Protein AF-A0A0L8IF72-F1 (afdb_monomer_lite)

Sequence (85 aa):
RCAGCTQQPYANKVCHISLSRPLLELRPLEDLLETLLHEMIHAYLWVTDNHEQLEHGPKFHAEMKRIEKESGMKLEVFHEFYSEY

Foldseek 3Di:
DDQWDWDQDPPPLDIDIDGDCVLPVPPPVLVVVLRVVLNVLQSVCSSVVNDDPDSCDPSVVVVQVVCCVVVVRHHDNDPPPDDPD

pLDDT: mean 80.37, std 13.85, range [38.78, 95.56]

Structure (mmCIF, N/CA/C/O backbone):
data_AF-A0A0L8IF72-F1
#
_entry.id   AF-A0A0L8IF72-F1
#
loop_
_atom_site.group_PDB
_atom_site.id
_atom_site.type_symbol
_atom_site.label_atom_id
_atom_site.label_alt_id
_atom_site.label_comp_id
_atom_site.label_asym_id
_atom_site.label_entity_id
_atom_site.label_seq_id
_atom_site.pdbx_PDB_ins_code
_atom_site.Cartn_x
_atom_site.Cartn_y
_atom_site.Cartn_z
_atom_site.occupancy
_atom_site.B_iso_or_equiv
_atom_site.auth_seq_id
_atom_site.auth_comp_id
_atom_site.auth_asym_id
_atom_site.auth_atom_id
_atom_site.pdbx_PDB_model_num
ATOM 1 N N . ARG A 1 1 ? 4.328 -8.559 12.767 1.00 49.09 1 ARG A N 1
ATOM 2 C CA . ARG A 1 1 ? 3.353 -9.165 11.821 1.00 49.09 1 ARG A CA 1
ATOM 3 C C . ARG A 1 1 ? 2.753 -8.005 11.037 1.00 49.09 1 ARG A C 1
ATOM 5 O O . ARG A 1 1 ? 2.426 -7.022 11.679 1.00 49.09 1 ARG A O 1
ATOM 12 N N . CYS A 1 2 ? 2.680 -8.080 9.710 1.00 59.91 2 CYS A N 1
ATOM 13 C CA . CYS A 1 2 ? 2.050 -7.060 8.862 1.00 59.91 2 CYS A CA 1
ATOM 14 C C . CYS A 1 2 ? 0.556 -7.376 8.654 1.00 59.91 2 CYS A C 1
ATOM 16 O O . CYS A 1 2 ? 0.160 -8.539 8.785 1.00 59.91 2 CYS A O 1
ATOM 18 N N . ALA A 1 3 ? -0.278 -6.371 8.359 1.00 65.69 3 ALA A N 1
ATOM 19 C CA . ALA A 1 3 ? -1.684 -6.610 8.008 1.00 65.69 3 ALA A CA 1
ATOM 20 C C . ALA A 1 3 ? -1.913 -6.844 6.511 1.00 65.69 3 ALA A C 1
ATOM 22 O O . ALA A 1 3 ? -2.947 -7.400 6.152 1.00 65.69 3 ALA A O 1
ATOM 23 N N . GLY A 1 4 ? -0.945 -6.483 5.670 1.00 68.50 4 GLY A N 1
ATOM 24 C CA . GLY A 1 4 ? -0.913 -6.741 4.237 1.00 68.50 4 GLY A CA 1
ATOM 25 C C . GLY A 1 4 ? 0.425 -7.355 3.826 1.00 68.50 4 GLY A C 1
ATOM 26 O O . GLY A 1 4 ? 1.438 -7.165 4.503 1.00 68.50 4 GLY A O 1
ATOM 27 N N . CYS A 1 5 ? 0.425 -8.169 2.773 1.00 74.75 5 CYS A N 1
ATOM 28 C CA . CYS A 1 5 ? 1.649 -8.612 2.113 1.00 74.75 5 CYS A CA 1
ATOM 29 C C . CYS A 1 5 ? 1.391 -8.880 0.631 1.00 74.75 5 CYS A C 1
ATOM 31 O O . CYS A 1 5 ? 0.430 -9.573 0.274 1.00 74.75 5 CYS A O 1
ATOM 33 N N . THR A 1 6 ? 2.304 -8.393 -0.204 1.00 71.31 6 THR A N 1
ATOM 34 C CA . THR A 1 6 ? 2.336 -8.627 -1.643 1.00 71.31 6 THR A CA 1
ATOM 35 C C . THR A 1 6 ? 3.448 -9.618 -1.998 1.00 71.31 6 THR A C 1
ATOM 37 O O . THR A 1 6 ? 4.617 -9.388 -1.700 1.00 71.31 6 THR A O 1
ATOM 40 N N . GLN A 1 7 ? 3.103 -10.731 -2.653 1.00 74.62 7 GLN A N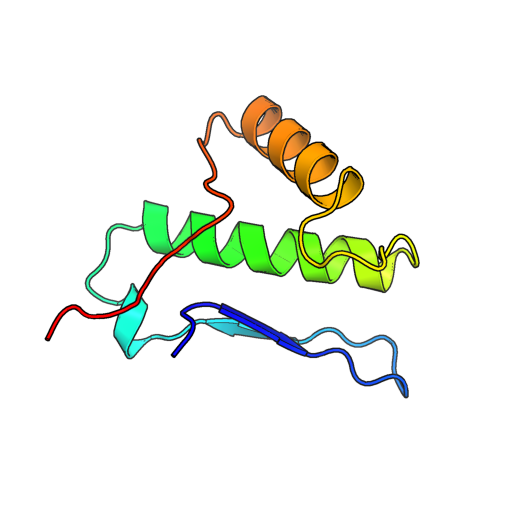 1
ATOM 41 C CA . GLN A 1 7 ? 4.061 -11.744 -3.115 1.00 74.62 7 GLN A CA 1
ATOM 42 C C . GLN A 1 7 ? 4.175 -11.754 -4.640 1.00 74.62 7 GLN A C 1
ATOM 44 O O . GLN A 1 7 ? 3.173 -11.728 -5.359 1.00 74.62 7 GLN A O 1
ATOM 49 N N . GLN A 1 8 ? 5.416 -11.822 -5.120 1.00 70.06 8 GLN A N 1
ATOM 50 C CA . GLN A 1 8 ? 5.794 -11.585 -6.513 1.00 70.06 8 GLN A CA 1
ATOM 51 C C . GLN A 1 8 ? 6.700 -12.714 -7.044 1.00 70.06 8 GLN A C 1
ATOM 53 O O . GLN A 1 8 ? 7.918 -12.553 -7.147 1.00 70.06 8 GLN A O 1
ATOM 58 N N . PRO A 1 9 ? 6.158 -13.904 -7.355 1.00 62.88 9 PRO A N 1
ATOM 59 C CA . PRO A 1 9 ? 6.933 -14.958 -7.998 1.00 62.88 9 PRO A CA 1
ATOM 60 C C . PRO A 1 9 ? 7.396 -14.530 -9.402 1.00 62.88 9 PRO A C 1
ATOM 62 O O . PRO A 1 9 ? 6.586 -14.335 -10.312 1.00 62.88 9 PRO A O 1
ATOM 65 N N . TYR A 1 10 ? 8.718 -14.465 -9.598 1.00 60.19 10 TYR A N 1
ATOM 66 C CA . TYR A 1 10 ? 9.368 -14.107 -10.871 1.00 60.19 10 TYR A CA 1
ATOM 67 C C . TYR A 1 10 ? 8.932 -14.968 -12.068 1.00 60.19 10 TYR A C 1
ATOM 69 O O . TYR A 1 10 ? 9.035 -14.529 -13.209 1.00 60.19 10 TYR A O 1
ATOM 77 N N . ALA A 1 11 ? 8.435 -16.184 -11.827 1.00 63.97 11 ALA A N 1
ATOM 78 C CA . ALA A 1 11 ? 8.129 -17.142 -12.883 1.00 63.97 11 ALA A CA 1
ATOM 79 C C . ALA A 1 11 ? 6.905 -16.763 -13.741 1.00 63.97 11 ALA A C 1
ATOM 81 O O . ALA A 1 11 ? 6.893 -17.076 -14.929 1.00 63.97 11 ALA A O 1
ATOM 82 N N . ASN A 1 12 ? 5.890 -16.090 -13.173 1.00 66.00 12 ASN A N 1
ATOM 83 C CA . ASN A 1 12 ? 4.561 -16.030 -13.808 1.00 66.00 12 ASN A CA 1
ATOM 84 C C . ASN A 1 12 ? 3.952 -14.620 -13.930 1.00 66.00 12 ASN A C 1
ATOM 86 O O . ASN A 1 12 ? 2.819 -14.509 -14.391 1.00 66.00 12 ASN A O 1
ATOM 90 N N . LYS A 1 13 ? 4.634 -13.547 -13.492 1.00 66.81 13 LYS A N 1
ATOM 91 C CA . LYS A 1 13 ? 4.043 -12.190 -13.371 1.00 66.81 13 LYS A CA 1
ATOM 92 C C . LYS A 1 13 ? 2.704 -12.156 -12.605 1.00 66.81 13 LYS A C 1
ATOM 94 O O . LYS A 1 13 ? 1.895 -11.249 -12.780 1.00 66.81 13 LYS A O 1
ATOM 99 N N . VAL A 1 14 ? 2.458 -13.152 -11.756 1.00 75.75 14 VAL A N 1
ATOM 100 C CA . VAL A 1 14 ? 1.276 -13.208 -10.895 1.00 75.75 14 VAL A CA 1
ATOM 101 C C . VAL A 1 14 ? 1.620 -12.508 -9.592 1.00 75.75 14 VAL A C 1
ATOM 103 O O . VAL A 1 14 ? 2.674 -12.768 -9.019 1.00 75.75 14 VAL A O 1
ATOM 106 N N . CYS A 1 15 ? 0.733 -11.631 -9.137 1.00 82.88 15 CYS A N 1
ATOM 107 C CA . CYS A 1 15 ? 0.872 -10.916 -7.880 1.00 82.88 15 CYS A CA 1
ATOM 108 C C . CYS A 1 15 ? -0.209 -11.394 -6.906 1.00 82.88 15 CYS A C 1
ATOM 110 O O . CYS A 1 15 ? -1.392 -11.405 -7.254 1.00 82.88 15 CYS A O 1
ATOM 112 N N . HIS A 1 16 ? 0.193 -11.812 -5.708 1.00 86.50 16 HIS A N 1
ATOM 113 C CA . HIS A 1 16 ? -0.729 -12.239 -4.656 1.00 86.50 16 HIS A CA 1
ATOM 114 C C . HIS A 1 16 ? -0.755 -11.199 -3.540 1.00 86.50 16 HIS A C 1
ATOM 116 O O . HIS A 1 16 ? 0.280 -10.944 -2.932 1.00 86.50 16 HIS A O 1
ATOM 122 N N . ILE A 1 17 ? -1.935 -10.655 -3.243 1.00 87.88 17 ILE A N 1
ATOM 123 C CA . ILE A 1 17 ? -2.169 -9.777 -2.091 1.00 87.88 17 ILE A CA 1
ATOM 124 C C . ILE A 1 17 ? -2.854 -10.598 -0.999 1.00 87.88 17 ILE A C 1
ATOM 126 O O . ILE A 1 17 ? -3.878 -11.235 -1.245 1.00 87.88 17 ILE A O 1
ATOM 130 N N . SER A 1 18 ? -2.285 -10.591 0.203 1.00 88.94 18 SER A N 1
ATOM 131 C CA . SER A 1 18 ? -2.849 -11.250 1.385 1.00 88.94 18 SER A CA 1
ATOM 132 C C . SER A 1 18 ? -3.121 -10.229 2.479 1.00 88.94 18 SER A C 1
ATOM 134 O O . SER A 1 18 ? -2.245 -9.430 2.794 1.00 88.94 18 SER A O 1
ATOM 136 N N . LEU A 1 19 ? -4.308 -10.293 3.086 1.00 89.06 19 LEU A N 1
ATOM 137 C CA . LEU A 1 19 ? -4.718 -9.428 4.193 1.00 89.06 19 LEU A CA 1
ATOM 138 C C . LEU A 1 19 ? -4.913 -10.247 5.474 1.00 89.06 19 LEU A C 1
ATOM 140 O O . LEU A 1 19 ? -5.481 -11.342 5.456 1.00 89.06 19 LEU A O 1
ATOM 144 N N . SER A 1 20 ? -4.446 -9.721 6.601 1.00 88.31 20 SER A N 1
ATOM 145 C CA . SER A 1 20 ? -4.514 -10.394 7.896 1.00 88.31 20 SER A CA 1
ATOM 146 C C . SER A 1 20 ? -5.894 -10.233 8.519 1.00 88.31 20 SER A C 1
ATOM 148 O O . SER A 1 20 ? -6.186 -9.231 9.170 1.00 88.31 20 SER A O 1
ATOM 150 N N . ARG A 1 21 ? -6.733 -11.265 8.389 1.00 84.19 21 ARG A N 1
ATOM 151 C CA . ARG A 1 21 ? -8.031 -11.311 9.076 1.00 84.19 21 ARG A CA 1
ATOM 152 C C . ARG A 1 21 ? -7.913 -11.039 10.589 1.00 84.19 21 ARG A C 1
ATOM 154 O O . ARG A 1 21 ? -8.621 -10.156 11.052 1.00 84.19 21 ARG A O 1
ATOM 161 N N . PRO A 1 22 ? -7.009 -11.682 11.361 1.00 84.88 22 PRO A N 1
ATOM 162 C CA . PRO A 1 22 ? -6.913 -11.422 12.800 1.00 84.88 22 PRO A CA 1
ATOM 163 C C . PRO A 1 22 ? -6.556 -9.977 13.174 1.00 84.88 22 PRO A C 1
ATOM 165 O O . PRO A 1 22 ? -6.857 -9.565 14.287 1.00 84.88 22 PRO A O 1
ATOM 168 N N . LEU A 1 23 ? -5.893 -9.227 12.283 1.00 81.62 23 LEU A N 1
ATOM 169 C CA . LEU A 1 23 ? -5.521 -7.829 12.536 1.00 81.62 23 LEU A CA 1
ATOM 170 C C . LEU A 1 23 ? -6.573 -6.832 12.036 1.00 81.62 23 LEU A C 1
ATOM 172 O O . LEU A 1 23 ? -6.627 -5.727 12.557 1.00 81.62 23 LEU A O 1
ATOM 176 N N . LEU A 1 24 ? -7.392 -7.210 11.050 1.00 85.50 24 LEU A N 1
ATOM 177 C CA . LEU A 1 24 ? -8.304 -6.292 10.358 1.00 85.50 24 LEU A CA 1
ATOM 178 C C . LEU A 1 24 ? -9.787 -6.546 10.660 1.00 85.50 24 LEU A C 1
ATOM 180 O O . LEU A 1 24 ? -10.597 -5.647 10.486 1.00 85.50 24 LEU A O 1
ATOM 184 N N . GLU A 1 25 ? -10.173 -7.739 11.126 1.00 86.50 25 GLU A N 1
ATOM 185 C CA . GLU A 1 25 ? -11.591 -8.112 11.300 1.00 86.50 25 GLU A CA 1
ATOM 186 C C . GLU A 1 25 ? -12.330 -7.267 12.348 1.00 86.50 25 GLU A C 1
ATOM 188 O O . GLU A 1 25 ? -13.541 -7.094 12.247 1.00 86.50 25 GLU A O 1
ATOM 193 N N . LEU A 1 26 ? -11.613 -6.733 13.340 1.00 87.12 26 LEU A N 1
ATOM 194 C CA . LEU A 1 26 ? -12.175 -5.874 14.391 1.00 87.12 26 LEU A CA 1
ATOM 195 C C . LEU A 1 26 ? -11.869 -4.385 14.182 1.00 87.12 26 LEU A C 1
ATOM 197 O O . LEU A 1 26 ? -12.190 -3.568 15.044 1.00 87.12 26 LEU A O 1
ATOM 201 N N . ARG A 1 27 ? -11.2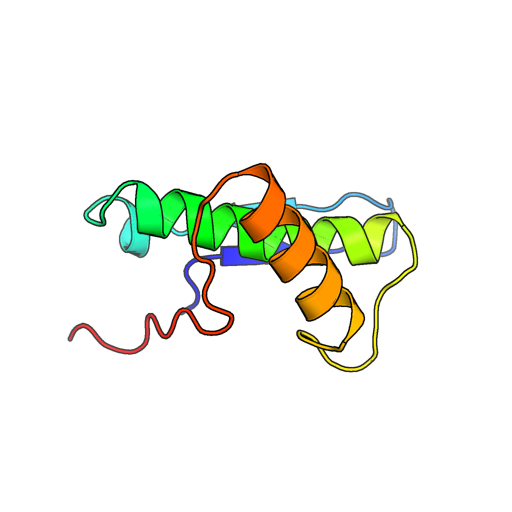16 -4.035 13.072 1.00 86.31 27 ARG A N 1
ATOM 202 C CA . ARG A 1 27 ? -10.844 -2.659 12.748 1.00 86.31 27 ARG A CA 1
ATOM 203 C C . ARG A 1 27 ? -11.931 -1.980 11.911 1.00 86.31 27 ARG A C 1
ATOM 205 O O . ARG A 1 27 ? -12.771 -2.669 11.326 1.00 86.31 27 ARG A O 1
ATOM 212 N N . PRO A 1 28 ? -11.945 -0.639 11.860 1.00 88.88 28 PRO A N 1
ATOM 213 C CA . PRO A 1 28 ? -12.797 0.093 10.932 1.00 88.88 28 PRO A CA 1
ATOM 214 C C . PRO A 1 28 ? -12.591 -0.375 9.483 1.00 88.88 28 PRO A C 1
ATOM 216 O O . PRO A 1 28 ? -11.520 -0.866 9.117 1.00 88.88 28 PRO A O 1
ATOM 219 N N . LEU A 1 29 ? -13.620 -0.221 8.644 1.00 88.12 29 LEU A N 1
ATOM 220 C CA . LEU A 1 29 ? -13.538 -0.582 7.223 1.00 88.12 29 LEU A CA 1
ATOM 221 C C . LEU A 1 29 ? -12.426 0.210 6.520 1.00 88.12 29 LEU A C 1
ATOM 223 O O . LEU A 1 29 ? -11.797 -0.287 5.589 1.00 88.12 29 LEU A O 1
ATOM 227 N N . GLU A 1 30 ? -12.182 1.424 6.994 1.00 86.94 30 GLU A N 1
ATOM 228 C CA . GLU A 1 30 ? -11.130 2.323 6.551 1.00 86.94 30 GLU A CA 1
ATOM 229 C C . GLU A 1 30 ? -9.750 1.655 6.655 1.00 86.94 30 GLU A C 1
ATOM 231 O O . GLU A 1 30 ? -9.071 1.563 5.638 1.00 86.94 30 GLU A O 1
ATOM 236 N N . ASP A 1 31 ? -9.390 1.057 7.798 1.00 86.12 31 ASP A N 1
ATOM 237 C CA . ASP A 1 31 ? -8.108 0.350 7.983 1.00 86.12 31 ASP A CA 1
ATOM 238 C C . ASP A 1 31 ? -7.942 -0.803 6.974 1.00 86.12 31 ASP A C 1
ATOM 240 O O . ASP A 1 31 ? -6.854 -1.033 6.434 1.00 86.12 31 ASP A O 1
ATOM 244 N N . LEU A 1 32 ? -9.027 -1.539 6.693 1.00 89.06 32 LEU A N 1
ATOM 245 C CA . LEU A 1 32 ? -9.026 -2.621 5.706 1.00 89.06 32 LEU A CA 1
ATOM 246 C C . LEU A 1 32 ? -8.796 -2.083 4.289 1.00 89.06 32 LEU A C 1
ATOM 248 O O . LEU A 1 32 ? -7.984 -2.640 3.546 1.00 89.06 32 LEU A O 1
ATOM 252 N N . LEU A 1 33 ? -9.518 -1.026 3.909 1.00 90.25 33 LEU A N 1
ATOM 253 C CA . LEU A 1 33 ? -9.404 -0.412 2.588 1.00 90.25 33 LEU A CA 1
ATOM 254 C C . LEU A 1 33 ? -8.029 0.228 2.389 1.00 90.25 33 LEU A C 1
ATOM 256 O O . LEU A 1 33 ? -7.429 0.044 1.334 1.00 90.25 33 LEU A O 1
ATOM 260 N N . GLU A 1 34 ? -7.505 0.923 3.396 1.00 88.69 34 GLU A N 1
ATOM 261 C CA . GLU A 1 34 ? -6.165 1.503 3.361 1.00 88.69 34 GLU A CA 1
ATOM 262 C C . GLU A 1 34 ? -5.087 0.425 3.221 1.00 88.69 34 GLU A C 1
ATOM 264 O O . GLU A 1 34 ? -4.219 0.543 2.355 1.00 88.69 34 GLU A O 1
ATOM 269 N N . THR A 1 35 ? -5.166 -0.654 4.012 1.00 89.12 35 THR A N 1
ATOM 270 C CA . THR A 1 35 ? -4.219 -1.780 3.918 1.00 89.12 35 THR A CA 1
ATOM 271 C C . THR A 1 35 ? -4.283 -2.430 2.535 1.00 89.12 35 THR A C 1
ATOM 273 O O . THR A 1 35 ? -3.255 -2.734 1.935 1.00 89.12 35 THR A O 1
ATOM 276 N N . LEU A 1 36 ? -5.487 -2.627 1.988 1.00 91.25 36 LEU A N 1
ATOM 277 C CA . LEU A 1 36 ? -5.650 -3.183 0.646 1.00 91.25 36 LEU A CA 1
ATOM 278 C C . LEU A 1 36 ? -5.051 -2.261 -0.424 1.00 91.25 36 LEU A C 1
ATOM 280 O O . LEU A 1 36 ? -4.324 -2.735 -1.294 1.00 91.25 36 LEU A O 1
ATOM 284 N N . LEU A 1 37 ? -5.329 -0.957 -0.362 1.00 92.44 37 LEU A N 1
ATOM 285 C CA . LEU A 1 37 ? -4.807 0.017 -1.320 1.00 92.44 37 LEU A CA 1
ATOM 286 C C . LEU A 1 37 ? -3.280 0.113 -1.257 1.00 92.44 37 LEU A C 1
ATOM 288 O O . LEU A 1 37 ? -2.643 0.173 -2.307 1.00 92.44 37 LEU A O 1
ATOM 292 N N . HIS A 1 38 ? -2.693 0.043 -0.060 1.00 91.31 38 HIS A N 1
ATOM 293 C CA . HIS A 1 38 ? -1.244 -0.031 0.132 1.00 91.31 38 HIS A CA 1
ATOM 294 C C . HIS A 1 38 ? -0.633 -1.204 -0.653 1.00 91.31 38 HIS A C 1
ATOM 296 O O . HIS A 1 38 ? 0.268 -1.013 -1.472 1.00 91.31 38 HIS A O 1
ATOM 302 N N . GLU A 1 39 ? -1.161 -2.415 -0.462 1.00 91.25 39 GLU A N 1
ATOM 303 C CA . GLU A 1 39 ? -0.676 -3.608 -1.167 1.00 91.25 39 GLU A CA 1
ATOM 304 C C . GLU A 1 39 ? -0.969 -3.563 -2.678 1.00 91.25 39 GLU A C 1
ATOM 306 O O . GLU A 1 39 ? -0.170 -4.026 -3.492 1.00 91.25 39 GLU A O 1
ATOM 311 N N . MET A 1 40 ? -2.082 -2.949 -3.094 1.00 92.44 40 MET A N 1
ATOM 312 C CA . MET A 1 40 ? -2.402 -2.766 -4.514 1.00 92.44 40 MET A CA 1
ATOM 313 C C . MET A 1 40 ? -1.435 -1.811 -5.227 1.00 92.44 40 MET A C 1
ATOM 315 O O . MET A 1 40 ? -1.160 -2.027 -6.409 1.00 92.44 40 MET A O 1
ATOM 319 N N . ILE A 1 41 ? -0.891 -0.796 -4.545 1.00 92.06 41 ILE A N 1
ATOM 320 C CA . ILE A 1 41 ? 0.146 0.081 -5.115 1.00 92.06 41 ILE A CA 1
ATOM 321 C C . ILE A 1 41 ? 1.437 -0.715 -5.350 1.00 92.06 41 ILE A C 1
ATOM 323 O O . ILE A 1 41 ? 2.001 -0.644 -6.446 1.00 92.06 41 ILE A O 1
ATOM 327 N N . HIS A 1 42 ? 1.865 -1.534 -4.381 1.00 89.25 42 HIS A N 1
ATOM 328 C CA . HIS A 1 42 ? 3.016 -2.438 -4.554 1.00 89.25 42 HIS A CA 1
ATOM 329 C C . HIS A 1 42 ? 2.819 -3.392 -5.724 1.00 89.25 42 HIS A C 1
ATOM 331 O O . HIS A 1 42 ? 3.706 -3.545 -6.569 1.00 89.25 42 HIS A O 1
ATOM 337 N N . ALA A 1 43 ? 1.637 -4.008 -5.799 1.00 89.94 43 ALA A N 1
ATOM 338 C CA . ALA A 1 43 ? 1.274 -4.875 -6.905 1.00 89.94 43 ALA A CA 1
ATOM 339 C C . ALA A 1 43 ? 1.377 -4.121 -8.235 1.00 89.94 43 ALA A C 1
ATOM 341 O O . ALA A 1 43 ? 2.109 -4.563 -9.117 1.00 89.94 43 ALA A O 1
ATOM 342 N N . TYR A 1 44 ? 0.720 -2.964 -8.362 1.00 91.19 44 TYR A N 1
ATOM 343 C CA . TYR A 1 44 ? 0.691 -2.152 -9.580 1.00 91.19 44 TYR A CA 1
ATOM 344 C C . TYR A 1 44 ? 2.089 -1.768 -10.082 1.00 91.19 44 TYR A C 1
ATOM 346 O O . TYR A 1 44 ? 2.398 -1.969 -11.262 1.00 91.19 44 TYR A O 1
ATOM 354 N N . LEU A 1 45 ? 2.953 -1.262 -9.198 1.00 90.12 45 LEU A N 1
ATOM 355 C CA . LEU A 1 45 ? 4.322 -0.884 -9.561 1.00 90.12 45 LEU A CA 1
ATOM 356 C C . LEU A 1 45 ? 5.126 -2.084 -10.062 1.00 90.12 45 LEU A C 1
ATOM 358 O O . LEU A 1 45 ? 5.915 -1.952 -10.997 1.00 90.12 45 LEU A O 1
ATOM 362 N N . TRP A 1 46 ? 4.893 -3.265 -9.496 1.00 85.69 46 TRP A N 1
ATOM 363 C CA . TRP A 1 46 ? 5.550 -4.481 -9.950 1.00 85.69 46 TRP A CA 1
ATOM 364 C C . TRP A 1 46 ? 5.021 -4.993 -11.292 1.00 85.69 46 TRP A C 1
ATOM 366 O O . TRP A 1 46 ? 5.822 -5.264 -12.186 1.00 85.69 46 TRP A O 1
ATOM 376 N N . VAL A 1 47 ? 3.696 -5.081 -11.491 1.00 86.50 47 VAL A N 1
ATOM 377 C CA . VAL A 1 47 ? 3.145 -5.601 -12.765 1.00 86.50 47 VAL A CA 1
ATOM 378 C C . VAL A 1 47 ? 3.477 -4.692 -13.948 1.00 86.50 47 VAL A C 1
ATOM 380 O O . VAL A 1 47 ? 3.604 -5.173 -15.074 1.00 86.50 47 VAL A O 1
ATOM 383 N N . THR A 1 48 ? 3.627 -3.389 -13.697 1.00 87.75 48 THR A N 1
ATOM 384 C CA . THR A 1 48 ? 3.977 -2.393 -14.721 1.00 87.75 48 THR A CA 1
ATOM 385 C C . THR A 1 48 ? 5.483 -2.231 -14.938 1.00 87.75 48 THR A C 1
ATOM 387 O O . THR A 1 48 ? 5.880 -1.368 -15.715 1.00 87.75 48 THR A O 1
ATOM 390 N N . ASP A 1 49 ? 6.316 -3.047 -14.279 1.00 81.31 49 ASP A N 1
ATOM 391 C CA . ASP A 1 49 ? 7.784 -2.943 -14.298 1.00 81.31 49 ASP A CA 1
ATOM 392 C C . ASP A 1 49 ? 8.298 -1.540 -13.911 1.00 81.31 49 ASP A C 1
ATOM 394 O O . ASP A 1 49 ? 9.343 -1.067 -14.349 1.00 81.31 49 ASP A O 1
ATOM 398 N N . ASN A 1 50 ? 7.534 -0.854 -13.060 1.00 78.75 50 ASN A N 1
ATOM 399 C CA . ASN A 1 50 ? 7.842 0.467 -12.528 1.00 78.75 50 ASN A CA 1
ATOM 400 C C . ASN A 1 50 ? 8.375 0.415 -11.097 1.00 78.75 50 ASN A C 1
ATOM 402 O O . ASN A 1 50 ? 8.472 1.464 -10.464 1.00 78.75 50 ASN A O 1
ATOM 406 N N . HIS A 1 51 ? 8.739 -0.760 -10.595 1.00 71.00 51 HIS A N 1
ATOM 407 C CA . HIS A 1 51 ? 9.273 -0.931 -9.252 1.00 71.00 51 HIS A CA 1
ATOM 408 C C . HIS A 1 51 ? 10.541 -0.088 -9.009 1.00 71.00 51 HIS A C 1
ATOM 410 O O . HIS A 1 51 ? 11.271 0.289 -9.931 1.00 71.00 51 HIS A O 1
ATOM 416 N N . GLU A 1 52 ? 10.767 0.263 -7.747 1.00 76.31 52 GLU A N 1
ATOM 417 C CA . GLU A 1 52 ? 11.880 1.092 -7.282 1.00 76.31 52 GLU A CA 1
ATOM 418 C C . GLU A 1 52 ? 12.747 0.293 -6.302 1.00 76.31 52 GLU A C 1
ATOM 420 O O . GLU A 1 52 ? 12.301 -0.713 -5.760 1.00 76.31 52 GLU A O 1
ATOM 425 N N . GLN A 1 53 ? 13.980 0.744 -6.038 1.00 73.75 53 GLN A N 1
ATOM 426 C CA . GLN A 1 53 ? 14.820 0.118 -5.002 1.00 73.75 53 GLN A CA 1
ATOM 427 C C . GLN A 1 53 ? 14.266 0.327 -3.585 1.00 73.75 53 GLN A C 1
ATOM 429 O O . GLN A 1 53 ? 14.525 -0.482 -2.699 1.00 73.75 53 GLN A O 1
ATOM 434 N N . LEU A 1 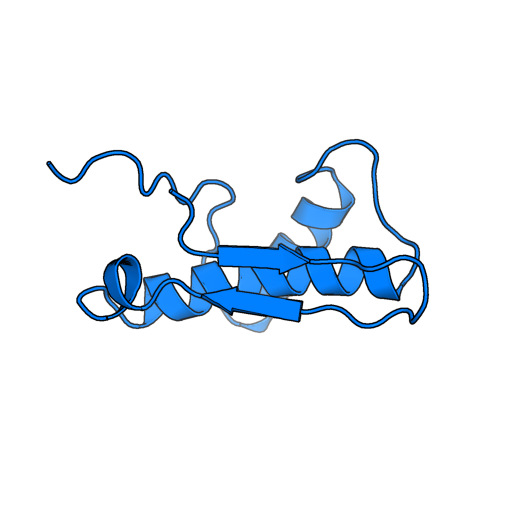54 ? 13.542 1.429 -3.367 1.00 79.56 54 LEU A N 1
ATOM 435 C CA . LEU A 1 54 ? 12.886 1.743 -2.102 1.00 79.56 54 LEU A CA 1
ATOM 436 C C . LEU A 1 54 ? 11.444 1.232 -2.151 1.00 79.56 54 LEU A C 1
ATOM 438 O O . LEU A 1 54 ? 10.715 1.604 -3.068 1.00 79.56 54 LEU A O 1
ATOM 442 N N . GLU A 1 55 ? 11.031 0.444 -1.153 1.00 75.94 55 GLU A N 1
ATOM 443 C CA . GLU A 1 55 ? 9.670 -0.120 -1.070 1.00 75.94 55 GLU A CA 1
ATOM 444 C C . GLU A 1 55 ? 8.588 0.969 -1.178 1.00 75.94 55 GLU A C 1
ATOM 446 O O . GLU A 1 55 ? 7.643 0.832 -1.948 1.00 75.94 55 GLU A O 1
ATOM 451 N N . HIS A 1 56 ? 8.775 2.105 -0.497 1.00 88.94 56 HIS A N 1
ATOM 452 C CA . HIS A 1 56 ? 7.883 3.270 -0.566 1.00 88.94 56 HIS A CA 1
ATOM 453 C C . HIS A 1 56 ? 8.590 4.479 -1.191 1.00 88.94 56 HIS A C 1
ATOM 455 O O . HIS A 1 56 ? 8.686 5.549 -0.594 1.00 88.94 56 HIS A O 1
ATOM 461 N N . GLY A 1 57 ? 9.148 4.314 -2.390 1.00 88.44 57 GLY A N 1
ATOM 462 C CA . GLY A 1 57 ? 9.824 5.387 -3.127 1.00 88.44 57 GLY A CA 1
ATOM 463 C C . GLY A 1 57 ? 8.892 6.485 -3.684 1.00 88.44 57 GLY A C 1
ATOM 464 O O . GLY A 1 57 ? 7.682 6.501 -3.424 1.00 88.44 57 GLY A O 1
ATOM 465 N N . PRO A 1 58 ? 9.438 7.457 -4.440 1.00 93.19 58 PRO A N 1
ATOM 466 C CA . PRO A 1 58 ? 8.662 8.513 -5.091 1.00 93.19 58 PRO A CA 1
ATOM 467 C C . PRO A 1 58 ? 7.486 8.050 -5.964 1.00 93.19 58 PRO A C 1
ATOM 469 O O . PRO A 1 58 ? 6.468 8.742 -5.991 1.00 93.19 58 PRO A O 1
ATOM 472 N N . LYS A 1 59 ? 7.584 6.916 -6.669 1.00 91.50 59 LYS A N 1
ATOM 473 C CA . LYS A 1 59 ? 6.478 6.382 -7.484 1.00 91.50 59 LYS A CA 1
ATOM 474 C C . LYS A 1 59 ? 5.383 5.781 -6.610 1.00 91.50 59 LYS A C 1
ATOM 476 O O . LYS A 1 59 ? 4.214 6.012 -6.904 1.00 91.50 59 LYS A O 1
ATOM 481 N N . PHE A 1 60 ? 5.736 5.104 -5.513 1.00 92.81 60 PHE A N 1
ATOM 482 C CA . PHE A 1 60 ? 4.746 4.670 -4.517 1.00 92.81 60 PHE A CA 1
ATOM 483 C C . PHE A 1 60 ? 3.944 5.868 -3.995 1.00 92.81 60 PHE A C 1
ATOM 485 O O . PHE A 1 60 ? 2.716 5.887 -4.064 1.00 92.81 60 PHE A O 1
ATOM 492 N N . HIS A 1 61 ? 4.642 6.923 -3.566 1.00 92.62 61 HIS A N 1
ATOM 493 C CA . HIS A 1 61 ? 4.005 8.150 -3.083 1.00 92.62 61 HIS A CA 1
ATOM 494 C C . HIS A 1 61 ? 3.196 8.877 -4.168 1.00 92.62 61 HIS A C 1
ATOM 496 O O . HIS A 1 61 ? 2.210 9.544 -3.853 1.00 92.62 61 HIS A O 1
ATOM 502 N N . ALA A 1 62 ? 3.600 8.787 -5.437 1.00 94.06 62 ALA A N 1
ATOM 503 C CA . ALA A 1 62 ? 2.855 9.375 -6.546 1.00 94.06 62 ALA A CA 1
ATOM 504 C C . ALA A 1 62 ? 1.513 8.661 -6.771 1.00 94.06 62 ALA A C 1
ATOM 506 O O . ALA A 1 62 ? 0.489 9.335 -6.888 1.00 94.06 62 ALA A O 1
ATOM 507 N N . GLU A 1 63 ? 1.501 7.325 -6.776 1.00 94.62 63 GLU A N 1
ATOM 508 C CA . GLU A 1 63 ? 0.264 6.544 -6.897 1.00 94.62 63 GLU A CA 1
ATOM 509 C C . GLU A 1 63 ? -0.642 6.717 -5.680 1.00 9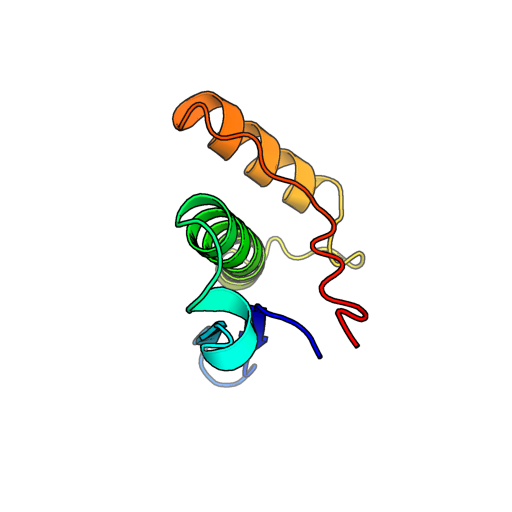4.62 63 GLU A C 1
ATOM 511 O O . GLU A 1 63 ? -1.844 6.923 -5.840 1.00 94.62 63 GLU A O 1
ATOM 516 N N . MET A 1 64 ? -0.067 6.735 -4.478 1.00 93.00 64 MET A N 1
ATOM 517 C CA . MET A 1 64 ? -0.791 7.034 -3.245 1.00 93.00 64 MET A CA 1
ATOM 518 C C . MET A 1 64 ? -1.519 8.383 -3.345 1.00 93.00 64 MET A C 1
ATOM 520 O O . MET A 1 64 ? -2.740 8.425 -3.233 1.00 93.00 64 MET A O 1
ATOM 524 N N . LYS A 1 65 ? -0.807 9.467 -3.692 1.00 94.06 65 LYS A N 1
ATOM 525 C CA . LYS A 1 65 ? -1.407 10.804 -3.879 1.00 94.06 65 LYS A CA 1
ATOM 526 C C . LYS A 1 65 ? -2.459 10.844 -4.984 1.00 94.06 65 LYS A C 1
ATOM 528 O O . LYS A 1 65 ? -3.429 11.598 -4.889 1.00 94.06 65 LYS A O 1
ATOM 533 N N . ARG A 1 66 ? -2.256 10.084 -6.065 1.00 95.56 66 ARG A N 1
ATOM 534 C CA . ARG A 1 66 ? -3.230 9.980 -7.157 1.00 95.56 66 ARG A CA 1
ATOM 535 C C . ARG A 1 66 ? -4.529 9.351 -6.652 1.00 95.56 66 ARG A C 1
ATOM 537 O O . ARG A 1 66 ? -5.594 9.911 -6.896 1.00 95.56 66 ARG A O 1
ATOM 544 N N . ILE A 1 67 ? -4.430 8.246 -5.912 1.00 94.00 67 ILE A N 1
ATOM 545 C CA . ILE A 1 67 ? -5.578 7.553 -5.319 1.00 94.00 67 ILE A CA 1
ATOM 546 C C . ILE A 1 67 ? -6.288 8.453 -4.306 1.00 94.00 67 ILE A C 1
ATOM 548 O O . ILE A 1 67 ? -7.500 8.598 -4.410 1.00 94.00 67 ILE A O 1
ATOM 552 N N . GLU A 1 68 ? -5.566 9.108 -3.391 1.00 92.38 68 GLU A N 1
ATOM 553 C CA . GLU A 1 68 ? -6.153 10.041 -2.411 1.00 92.38 68 GLU A CA 1
ATOM 554 C C . GLU A 1 68 ? -6.963 11.154 -3.088 1.00 92.38 68 GLU A C 1
ATOM 556 O O . GLU A 1 68 ? -8.080 11.475 -2.681 1.00 92.38 68 GLU A O 1
ATOM 561 N N . LYS A 1 69 ? -6.428 11.721 -4.176 1.00 94.38 69 LYS A N 1
ATOM 562 C CA . LYS A 1 69 ? -7.107 12.763 -4.954 1.00 94.38 69 LYS A CA 1
ATOM 563 C C . LYS A 1 69 ? -8.383 12.257 -5.636 1.00 94.38 69 LYS A C 1
ATOM 565 O O . LYS A 1 69 ? -9.337 13.021 -5.762 1.00 94.38 69 LYS A O 1
ATOM 570 N N . GLU A 1 70 ? -8.382 11.022 -6.130 1.00 93.56 70 GLU A N 1
ATOM 571 C CA . GLU A 1 70 ? -9.509 10.439 -6.871 1.00 93.56 70 GLU A CA 1
ATOM 572 C C . GLU A 1 70 ? -10.606 9.889 -5.951 1.00 93.56 70 GLU A C 1
ATOM 574 O O . GLU A 1 70 ? -11.787 10.008 -6.274 1.00 93.56 70 GLU A O 1
ATOM 579 N N . SER A 1 71 ? -10.231 9.296 -4.817 1.00 88.50 71 SER A N 1
ATOM 580 C CA . SER A 1 71 ? -11.163 8.642 -3.892 1.00 88.50 71 SER A CA 1
ATOM 581 C C . SER A 1 71 ? -11.620 9.545 -2.746 1.00 88.50 71 SER A C 1
ATOM 583 O O . SER A 1 71 ? -12.652 9.275 -2.136 1.00 88.50 71 SER A O 1
ATOM 585 N N . GLY A 1 72 ? -10.857 10.597 -2.427 1.00 87.12 72 GLY A N 1
ATOM 586 C CA . GLY A 1 72 ? -11.045 11.397 -1.217 1.00 87.12 72 GLY A CA 1
ATOM 587 C C . GLY A 1 72 ? -10.625 10.678 0.071 1.00 87.12 72 GLY A C 1
ATOM 588 O O . GLY A 1 72 ? -10.809 11.233 1.154 1.00 87.12 72 GLY A O 1
ATOM 589 N N . MET A 1 73 ? -10.071 9.464 -0.024 1.00 83.75 73 MET A N 1
ATOM 590 C CA . MET A 1 73 ? -9.484 8.764 1.116 1.00 83.75 73 MET A CA 1
ATOM 591 C C . MET A 1 73 ? -8.148 9.400 1.487 1.00 83.75 73 MET A C 1
ATOM 593 O O . MET A 1 73 ? -7.427 9.895 0.623 1.00 83.75 73 MET A O 1
ATOM 597 N N . LYS A 1 74 ? -7.803 9.345 2.771 1.00 82.88 74 LYS A N 1
ATOM 598 C CA . LYS A 1 74 ? -6.466 9.680 3.247 1.00 82.88 74 LYS A CA 1
ATOM 599 C C . LYS A 1 74 ? -5.728 8.371 3.485 1.00 82.88 74 LYS A C 1
ATOM 601 O O . LYS A 1 74 ? -6.196 7.568 4.278 1.00 82.88 74 LYS A O 1
ATOM 606 N N . LEU A 1 75 ? -4.635 8.141 2.772 1.00 80.06 75 LEU A N 1
ATOM 607 C CA . LEU A 1 75 ? -3.834 6.938 2.944 1.00 80.06 75 LEU A CA 1
ATOM 608 C C . LEU A 1 75 ? -2.663 7.271 3.876 1.00 80.06 75 LEU A C 1
ATOM 610 O O . LEU A 1 75 ? -2.171 8.397 3.897 1.00 80.06 75 LEU A O 1
ATOM 614 N N . GLU A 1 76 ? -2.172 6.289 4.623 1.00 77.75 76 GLU A N 1
ATOM 615 C CA . GLU A 1 76 ? -0.934 6.417 5.396 1.00 77.75 76 GLU A CA 1
ATOM 616 C C . GLU A 1 76 ? 0.091 5.392 4.890 1.00 77.75 76 GLU A C 1
ATOM 618 O O . GLU A 1 76 ? -0.245 4.259 4.539 1.00 77.75 76 GLU A O 1
ATOM 623 N N . VAL A 1 77 ? 1.362 5.799 4.801 1.00 68.62 77 VAL A N 1
ATOM 624 C CA . VAL A 1 77 ? 2.449 4.919 4.322 1.00 68.62 77 VAL A CA 1
ATOM 625 C C . VAL A 1 77 ? 2.780 3.852 5.363 1.00 68.62 77 VAL A C 1
ATOM 627 O O . VAL A 1 77 ? 3.122 2.725 5.017 1.00 68.62 77 VAL A O 1
ATOM 630 N N . PHE A 1 78 ? 2.664 4.201 6.643 1.00 64.19 78 PHE A N 1
ATOM 631 C CA . PHE A 1 78 ? 2.961 3.311 7.752 1.00 64.19 78 PHE A CA 1
ATOM 632 C C . PHE A 1 78 ? 1.671 2.889 8.433 1.00 64.19 78 PHE A C 1
ATOM 634 O O . PHE A 1 78 ? 1.116 3.625 9.245 1.00 64.19 78 PHE A O 1
ATOM 641 N N . HIS A 1 79 ? 1.246 1.658 8.178 1.00 62.06 79 HIS A N 1
ATOM 642 C CA . HIS A 1 79 ? 0.377 0.975 9.119 1.00 62.06 79 HIS A CA 1
ATOM 643 C C . HIS A 1 79 ? 1.248 0.221 10.124 1.00 62.06 79 HIS A C 1
ATOM 645 O O . HIS A 1 79 ? 1.569 -0.959 9.954 1.00 62.06 79 HIS A O 1
ATOM 651 N N . GLU A 1 80 ? 1.698 0.912 11.172 1.00 54.59 80 GLU A N 1
ATOM 652 C CA . GLU A 1 80 ? 2.334 0.242 12.306 1.00 54.59 80 GLU A CA 1
ATOM 653 C C . GLU A 1 80 ? 1.276 -0.560 13.077 1.00 54.59 80 GLU A C 1
ATOM 655 O O . GLU A 1 80 ? 0.729 -0.121 14.079 1.00 54.59 80 GLU A O 1
ATOM 660 N N . PHE A 1 81 ? 1.010 -1.792 12.643 1.00 57.66 81 PHE A N 1
ATOM 661 C CA . PHE A 1 81 ? 0.263 -2.778 13.438 1.00 57.66 81 PHE A CA 1
ATOM 662 C C . PHE A 1 81 ? 1.145 -3.427 14.525 1.00 57.66 81 PHE A C 1
ATOM 664 O O . PHE A 1 81 ? 0.902 -4.559 14.959 1.00 57.66 81 PHE A O 1
ATOM 671 N N . TYR A 1 82 ? 2.224 -2.749 14.932 1.00 46.97 82 TYR A N 1
ATOM 672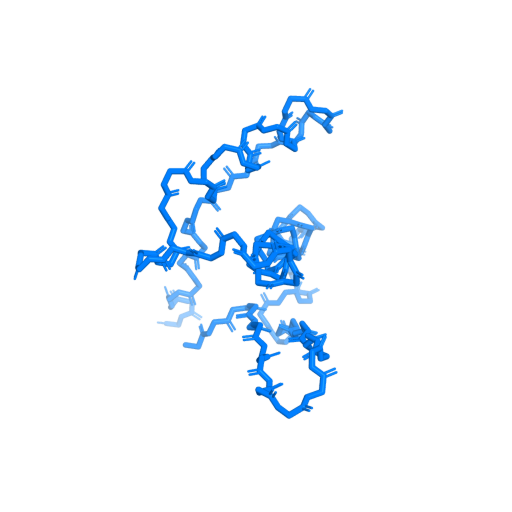 C CA . TYR A 1 82 ? 3.120 -3.216 15.980 1.00 46.97 82 TYR A CA 1
ATOM 673 C C . TYR A 1 82 ? 2.488 -2.917 17.348 1.00 46.97 82 TYR A C 1
ATOM 675 O O . TYR A 1 82 ? 2.359 -1.772 17.751 1.00 46.97 82 TYR A O 1
ATOM 683 N N . SER A 1 83 ? 2.104 -3.997 18.033 1.00 42.56 83 SER A N 1
ATOM 684 C CA . SER A 1 83 ? 1.675 -4.084 19.438 1.00 42.56 83 SER A CA 1
ATOM 685 C C . SER A 1 83 ? 0.387 -3.354 19.839 1.00 42.56 83 SER A C 1
ATOM 687 O O 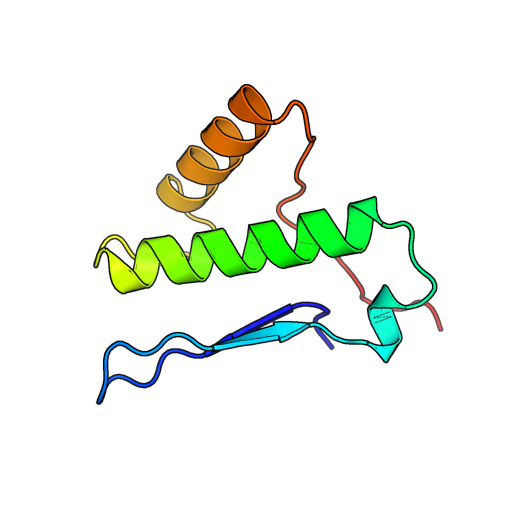. SER A 1 83 ? 0.417 -2.313 20.484 1.00 42.56 83 SER A O 1
ATOM 689 N N . GLU A 1 84 ? -0.751 -4.013 19.627 1.00 39.03 84 GLU A N 1
ATOM 690 C CA . GLU A 1 84 ? -1.790 -4.057 20.665 1.00 39.03 84 GLU A CA 1
ATOM 691 C C . GLU A 1 84 ? -1.648 -5.375 21.439 1.00 39.03 84 GLU A C 1
ATOM 693 O O . GLU A 1 84 ? -2.415 -6.310 21.227 1.00 39.03 84 GLU A O 1
ATOM 698 N N . TYR A 1 85 ? -0.600 -5.466 22.264 1.00 38.78 85 TYR A N 1
ATOM 699 C CA . TYR A 1 85 ? -0.487 -6.327 23.450 1.00 38.78 85 TYR A CA 1
ATOM 700 C C . TYR A 1 85 ? 0.542 -5.725 24.402 1.00 38.78 85 TYR A C 1
ATOM 702 O O . TYR A 1 85 ? 1.639 -5.373 23.910 1.00 38.78 85 TYR A O 1
#

Secondary structure (DSSP, 8-state):
--SEEEE--TTTT--EEEE-HHHHTTS-HHHHHHHHHHHHHHHHHHHTT---SSTT-HHHHHHHHHHHHHH-PPP-S--------

Radius of gyration: 13.25 Å; chains: 1; bounding box: 28×30×38 Å

InterPro domains:
  IPR006640 SprT-like [PF10263] (9-78)
  IPR044245 SprT-like domain-containing protein Spartan [PTHR21220] (1-85)

Organism: Octopus bimaculoides (NCBI:txid37653)